Protein AF-A0A9D6D8S9-F1 (afdb_monomer_lite)

Sequence (108 aa):
MTTKKTVAAAAKNTAKKPPVEKSATEAVTKKPKKAPKMKIVRDSFTMPQSEYQKIAEIKEICLEAGLPVKKSEVLRAGLKALARLNAVQLKRALTGLEKIKTGRPKKH

Structure (mmCIF, N/CA/C/O backbone):
data_AF-A0A9D6D8S9-F1
#
_entry.id   AF-A0A9D6D8S9-F1
#
loop_
_atom_site.group_PDB
_atom_site.id
_atom_site.type_symbol
_atom_site.label_atom_id
_atom_site.label_alt_id
_atom_site.label_comp_id
_atom_site.label_asym_id
_atom_site.label_entity_id
_atom_site.label_seq_id
_atom_site.pdbx_PDB_ins_code
_atom_site.Cartn_x
_atom_site.Cartn_y
_atom_site.Cartn_z
_atom_site.occupancy
_atom_site.B_iso_or_equiv
_atom_site.auth_seq_id
_atom_site.auth_comp_id
_atom_site.auth_asym_id
_atom_site.auth_atom_id
_atom_site.pdbx_PDB_model_num
ATOM 1 N N . MET A 1 1 ? 42.389 41.990 38.375 1.00 38.00 1 MET A N 1
ATOM 2 C CA . MET A 1 1 ? 42.537 41.771 39.829 1.00 38.00 1 MET A CA 1
ATOM 3 C C . MET A 1 1 ? 41.341 40.923 40.267 1.00 38.00 1 MET A C 1
ATOM 5 O O . MET A 1 1 ? 40.231 41.414 40.185 1.00 38.00 1 MET A O 1
ATOM 9 N N . THR A 1 2 ? 41.459 39.583 40.271 1.00 33.06 2 THR A N 1
ATOM 10 C CA . THR A 1 2 ? 41.755 38.733 41.464 1.00 33.06 2 THR A CA 1
ATOM 11 C C . THR A 1 2 ? 40.573 38.753 42.449 1.00 33.06 2 THR A C 1
ATOM 13 O O . THR A 1 2 ? 40.258 39.819 42.946 1.00 33.06 2 THR A O 1
ATOM 16 N N . THR A 1 3 ? 39.834 37.684 42.779 1.00 43.88 3 THR A N 1
ATOM 17 C CA . THR A 1 3 ? 40.124 36.254 43.063 1.00 43.88 3 THR A CA 1
ATOM 18 C C . THR A 1 3 ? 38.775 35.478 43.025 1.00 43.88 3 THR A C 1
ATOM 20 O O . THR A 1 3 ? 37.744 36.074 43.302 1.00 43.88 3 THR A O 1
ATOM 23 N N . LYS A 1 4 ? 38.604 34.265 42.468 1.00 39.50 4 LYS A N 1
ATOM 24 C CA . LYS A 1 4 ? 39.015 32.897 42.879 1.00 39.50 4 LYS A CA 1
ATOM 25 C C . LYS A 1 4 ? 38.604 32.474 44.307 1.00 39.50 4 LYS A C 1
ATOM 27 O O . LYS A 1 4 ? 39.066 33.097 45.250 1.00 39.50 4 LYS A O 1
ATOM 32 N N . LYS A 1 5 ? 37.962 31.284 44.402 1.00 41.41 5 LYS A N 1
ATOM 33 C CA . LYS A 1 5 ? 38.336 30.108 45.252 1.00 41.41 5 LYS A CA 1
ATOM 34 C C . LYS A 1 5 ? 37.187 29.530 46.133 1.00 41.41 5 LYS A C 1
ATOM 36 O O . LYS A 1 5 ? 36.749 30.181 47.064 1.00 41.41 5 LYS A O 1
ATOM 41 N N . THR A 1 6 ? 36.522 28.451 45.675 1.00 35.44 6 THR A N 1
ATOM 42 C CA . THR A 1 6 ? 36.548 27.003 46.091 1.00 35.44 6 THR A CA 1
ATOM 43 C C . THR A 1 6 ? 35.787 26.625 47.375 1.00 35.44 6 THR A C 1
ATOM 45 O O . THR A 1 6 ? 36.051 27.212 48.411 1.00 35.44 6 THR A O 1
ATOM 48 N N . VAL A 1 7 ? 34.774 25.742 47.313 1.00 40.88 7 VAL A N 1
ATOM 49 C CA . VAL A 1 7 ? 34.740 24.248 47.440 1.00 40.88 7 VAL A CA 1
ATOM 50 C C . VAL A 1 7 ? 34.900 23.703 48.872 1.00 40.88 7 VAL A C 1
ATOM 52 O O . VAL A 1 7 ? 35.869 24.036 49.545 1.00 40.88 7 VAL A O 1
ATOM 55 N N . ALA A 1 8 ? 34.017 22.736 49.189 1.00 40.41 8 ALA A N 1
ATOM 56 C CA . ALA A 1 8 ? 34.069 21.661 50.204 1.00 40.41 8 ALA A CA 1
ATOM 57 C C . ALA A 1 8 ? 33.087 21.874 51.385 1.00 40.41 8 ALA A C 1
ATOM 59 O O . ALA A 1 8 ? 32.913 22.993 51.835 1.00 40.41 8 ALA A O 1
ATOM 60 N N . ALA A 1 9 ? 32.381 20.872 51.921 1.00 41.56 9 ALA A N 1
ATOM 61 C CA . ALA A 1 9 ? 32.609 19.433 51.873 1.00 41.56 9 ALA A CA 1
ATOM 62 C C . ALA A 1 9 ? 31.365 18.611 52.286 1.00 41.56 9 ALA A C 1
ATOM 64 O O . ALA A 1 9 ? 30.476 19.122 52.956 1.00 41.56 9 ALA A O 1
ATOM 65 N N . ALA A 1 10 ? 31.477 17.300 52.015 1.00 44.22 10 ALA A N 1
ATOM 66 C CA . ALA A 1 10 ? 31.101 16.184 52.899 1.00 44.22 10 ALA A CA 1
ATOM 67 C C . ALA A 1 10 ? 29.612 15.757 52.961 1.00 44.22 10 ALA A C 1
ATOM 69 O O . ALA A 1 10 ? 28.714 16.576 52.974 1.00 44.22 10 ALA A O 1
ATOM 70 N N . ALA A 1 11 ? 29.265 14.468 53.032 1.00 48.19 11 ALA A N 1
ATOM 71 C CA . ALA A 1 11 ? 30.078 13.258 53.039 1.00 48.19 11 ALA A CA 1
ATOM 72 C C . ALA A 1 11 ? 29.254 12.015 52.655 1.00 48.19 11 ALA A C 1
ATOM 74 O O . ALA A 1 11 ? 28.048 11.930 52.858 1.00 48.19 11 ALA A O 1
ATOM 75 N N . LYS A 1 12 ? 30.012 11.055 52.118 1.00 42.31 12 LYS A N 1
ATOM 76 C CA . LYS A 1 12 ? 29.822 9.601 52.058 1.00 42.31 12 LYS A CA 1
ATOM 77 C C . LYS A 1 12 ? 28.859 9.029 53.106 1.00 42.31 12 LYS A C 1
ATOM 79 O O . LYS A 1 12 ? 29.031 9.293 54.291 1.00 42.31 12 LYS A O 1
ATOM 84 N N . ASN A 1 13 ? 28.060 8.037 52.699 1.00 43.16 13 ASN A N 1
ATOM 85 C CA . ASN A 1 13 ? 27.956 6.851 53.540 1.00 43.16 13 ASN A CA 1
ATOM 86 C C . ASN A 1 13 ? 28.025 5.543 52.744 1.00 43.16 13 ASN A C 1
ATOM 88 O O . ASN A 1 13 ? 27.246 5.250 51.842 1.00 43.16 13 ASN A O 1
ATOM 92 N N . THR A 1 14 ? 29.058 4.805 53.107 1.00 42.34 14 THR A N 1
ATOM 93 C CA . THR A 1 14 ? 29.433 3.442 52.769 1.00 42.34 14 THR A CA 1
ATOM 94 C C . THR A 1 14 ? 28.537 2.442 53.490 1.00 42.34 14 THR A C 1
ATOM 96 O O . THR A 1 14 ? 28.338 2.568 54.692 1.00 42.34 14 THR A O 1
ATOM 99 N N . ALA A 1 15 ? 28.121 1.374 52.813 1.00 47.88 15 ALA A N 1
ATOM 100 C CA . ALA A 1 15 ? 27.730 0.139 53.488 1.00 47.88 15 ALA A CA 1
ATOM 101 C C . ALA A 1 15 ? 28.228 -1.068 52.684 1.00 47.88 15 ALA A C 1
ATOM 103 O O . ALA A 1 15 ? 27.608 -1.526 51.729 1.00 47.88 15 ALA A O 1
ATOM 104 N N . LYS A 1 16 ? 29.410 -1.547 53.081 1.00 45.62 16 LYS A N 1
ATOM 105 C CA . LYS A 1 16 ? 29.984 -2.852 52.740 1.00 45.62 16 LYS A CA 1
ATOM 10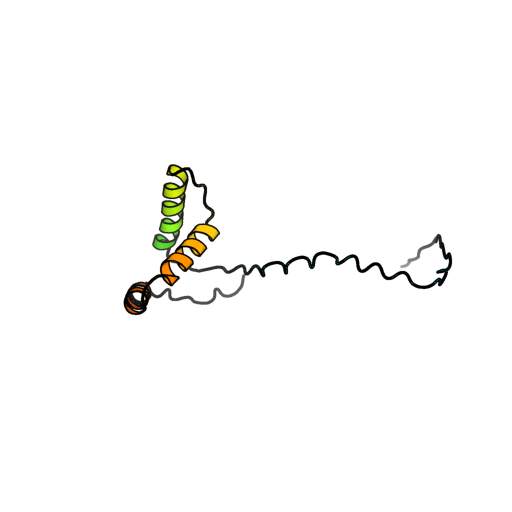6 C C . LYS A 1 16 ? 29.366 -3.881 53.697 1.00 45.62 16 LYS A C 1
ATOM 108 O O . LYS A 1 16 ? 29.484 -3.707 54.907 1.00 45.62 16 LYS A O 1
ATOM 113 N N . LYS A 1 17 ? 28.773 -4.964 53.190 1.00 44.31 17 LYS A N 1
ATOM 114 C CA . LYS A 1 17 ? 28.532 -6.204 53.953 1.00 44.31 17 LYS A CA 1
ATOM 115 C C . LYS A 1 17 ? 28.732 -7.405 53.004 1.00 44.31 17 LYS A C 1
ATOM 117 O O . LYS A 1 17 ? 28.390 -7.272 51.830 1.00 44.31 17 LYS A O 1
ATOM 122 N N . PRO A 1 18 ? 29.401 -8.490 53.442 1.00 47.62 18 PRO A N 1
ATOM 123 C CA . PRO A 1 18 ? 30.119 -9.400 52.548 1.00 47.62 18 PRO A CA 1
ATOM 124 C C . PRO A 1 18 ? 29.185 -10.399 51.844 1.00 47.62 18 PRO A C 1
ATOM 126 O O . PRO A 1 18 ? 28.172 -10.785 52.431 1.00 47.62 18 PRO A O 1
ATOM 129 N N . PRO A 1 19 ? 29.524 -10.870 50.630 1.00 44.22 19 PRO A N 1
ATOM 130 C CA . PRO A 1 19 ? 28.856 -12.020 50.033 1.00 44.22 19 PRO A CA 1
ATOM 131 C C . PRO A 1 19 ? 29.236 -13.297 50.790 1.00 44.22 19 PRO A C 1
ATOM 133 O O . PRO A 1 19 ? 30.400 -13.689 50.826 1.00 44.22 19 PRO A O 1
ATOM 136 N N . VAL A 1 20 ? 28.242 -13.931 51.410 1.00 47.28 20 VAL A N 1
ATOM 137 C CA . VAL A 1 20 ? 28.346 -15.300 51.917 1.00 47.28 20 VAL A CA 1
ATOM 138 C C . VAL A 1 20 ? 28.216 -16.233 50.722 1.00 47.28 20 VAL A C 1
ATOM 140 O O . VAL A 1 20 ? 27.164 -16.321 50.093 1.00 47.28 20 VAL A O 1
ATOM 143 N N . GLU A 1 21 ? 29.307 -16.913 50.412 1.00 51.69 21 GLU A N 1
ATOM 144 C CA . GLU A 1 21 ? 29.363 -18.031 49.487 1.00 51.69 21 GLU A CA 1
ATOM 145 C C . GLU A 1 21 ? 28.766 -19.263 50.178 1.00 51.69 21 GLU A C 1
ATOM 147 O O . GLU A 1 21 ? 29.330 -19.765 51.148 1.00 51.69 21 GLU A O 1
ATOM 152 N N . LYS A 1 22 ? 27.596 -19.725 49.718 1.00 47.69 22 LYS A N 1
ATOM 153 C CA . LYS A 1 22 ? 27.090 -21.080 49.975 1.00 47.69 22 LYS A CA 1
ATOM 154 C C . LYS A 1 22 ? 26.312 -21.594 48.765 1.00 47.69 22 LYS A C 1
ATOM 156 O O . LYS A 1 22 ? 25.274 -21.058 48.393 1.00 47.69 22 LYS A O 1
ATOM 161 N N . SER A 1 23 ? 26.913 -22.627 48.187 1.00 40.28 23 SER A N 1
ATOM 162 C CA . SER A 1 23 ? 26.431 -23.687 47.309 1.00 40.28 23 SER A CA 1
ATOM 163 C C . SER A 1 23 ? 24.957 -23.728 46.906 1.00 40.28 23 SER A C 1
ATOM 165 O O . SER A 1 23 ? 24.056 -23.788 47.735 1.00 40.28 23 SER A O 1
ATOM 167 N N . ALA A 1 24 ? 24.795 -23.879 45.590 1.00 51.00 24 ALA A N 1
ATOM 168 C CA . ALA A 1 24 ? 23.959 -24.873 44.925 1.00 51.00 24 ALA A CA 1
ATOM 169 C C . ALA A 1 24 ? 22.551 -25.110 45.491 1.00 51.00 24 ALA A C 1
ATOM 171 O O . ALA A 1 24 ? 22.327 -25.900 46.403 1.00 51.00 24 ALA A O 1
ATOM 172 N N . THR A 1 25 ? 21.569 -24.561 44.787 1.00 43.34 25 THR A N 1
ATOM 173 C CA . THR A 1 25 ? 20.385 -25.343 44.433 1.00 43.34 25 THR A CA 1
ATOM 174 C C . THR A 1 25 ? 19.965 -24.943 43.032 1.00 43.34 25 THR A C 1
ATOM 176 O O . THR A 1 25 ? 19.586 -23.805 42.752 1.00 43.34 25 THR A O 1
ATOM 179 N N . GLU A 1 26 ? 20.118 -25.900 42.127 1.00 52.06 26 GLU A N 1
ATOM 180 C CA . GLU A 1 26 ? 19.559 -25.883 40.791 1.00 52.06 26 GLU A CA 1
ATOM 181 C C . GLU A 1 26 ? 18.041 -25.736 40.900 1.00 52.06 26 GLU A C 1
ATOM 183 O O . GLU A 1 26 ? 17.304 -26.689 41.121 1.00 52.06 26 GLU A O 1
ATOM 188 N N . ALA A 1 27 ? 17.556 -24.516 40.731 1.00 44.06 27 ALA A N 1
ATOM 189 C CA . ALA A 1 27 ? 16.188 -24.278 40.325 1.00 44.06 27 ALA A CA 1
ATOM 190 C C . ALA A 1 27 ? 16.270 -23.505 39.019 1.00 44.06 27 ALA A C 1
ATOM 192 O O . ALA A 1 27 ? 16.302 -22.271 38.990 1.00 44.06 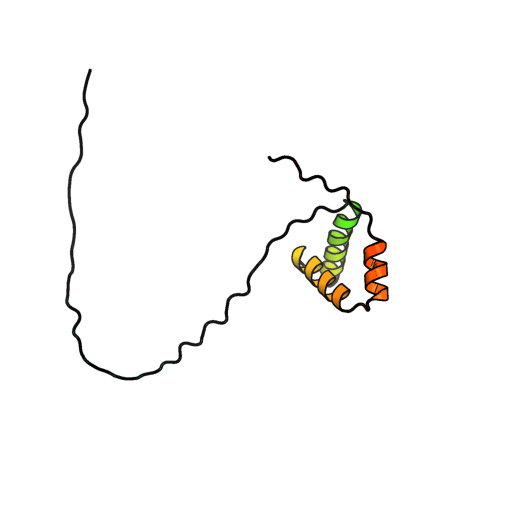27 ALA A O 1
ATOM 193 N N . VAL A 1 28 ? 16.337 -24.263 37.922 1.00 50.50 28 VAL A N 1
ATOM 194 C CA . VAL A 1 28 ? 16.096 -23.786 36.561 1.00 50.50 28 VAL A CA 1
ATOM 195 C C . VAL A 1 28 ? 14.650 -23.287 36.504 1.00 50.50 28 VAL A C 1
ATOM 197 O O . VAL A 1 28 ? 13.748 -23.917 35.958 1.00 50.50 28 VAL A O 1
ATOM 200 N N . THR A 1 29 ? 14.417 -22.109 37.071 1.00 46.03 29 THR A N 1
ATOM 201 C CA . THR A 1 29 ? 13.285 -21.274 36.717 1.00 46.03 29 THR A CA 1
ATOM 202 C C . THR A 1 29 ? 13.608 -20.767 35.326 1.00 46.03 29 THR A C 1
ATOM 204 O O . THR A 1 29 ? 14.330 -19.788 35.131 1.00 46.03 29 THR A O 1
ATOM 207 N N . LYS A 1 30 ? 13.134 -21.520 34.326 1.00 53.56 30 LYS A N 1
ATOM 208 C CA . LYS A 1 30 ? 13.082 -21.091 32.931 1.00 53.56 30 LYS A CA 1
ATOM 209 C C . LYS A 1 30 ? 12.348 -19.753 32.906 1.00 53.56 30 LYS A C 1
ATOM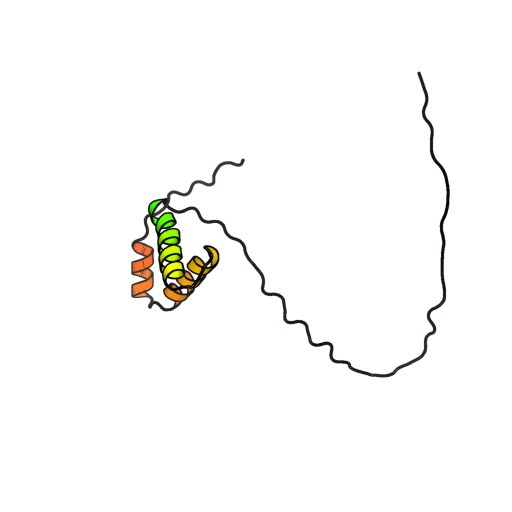 211 O O . LYS A 1 30 ? 11.128 -19.707 32.787 1.00 53.56 30 LYS A O 1
ATOM 216 N N . LYS A 1 31 ? 13.098 -18.653 33.035 1.00 60.66 31 LYS A N 1
ATOM 217 C CA . LYS A 1 31 ? 12.619 -17.319 32.690 1.00 60.66 31 LYS A CA 1
ATOM 218 C C . LYS A 1 31 ? 12.050 -17.458 31.282 1.00 60.66 31 LYS A C 1
ATOM 220 O O . LYS A 1 31 ? 12.789 -17.918 30.402 1.00 60.66 31 LYS A O 1
ATOM 225 N N . PRO A 1 32 ? 10.775 -17.114 31.042 1.00 55.28 32 PRO A N 1
ATOM 226 C CA . PRO A 1 32 ? 10.260 -17.123 29.689 1.00 55.28 32 PRO A CA 1
ATOM 227 C C . PRO A 1 32 ? 11.165 -16.186 28.893 1.00 55.28 32 PRO A C 1
ATOM 229 O O . PRO A 1 32 ? 11.328 -15.014 29.253 1.00 55.28 32 PRO A O 1
ATOM 232 N N . LYS A 1 33 ? 11.846 -16.727 27.875 1.00 60.09 33 LYS A N 1
ATOM 233 C CA . LYS A 1 33 ? 12.639 -15.932 26.937 1.00 60.09 33 LYS A CA 1
ATOM 234 C C . LYS A 1 33 ? 11.687 -14.873 26.394 1.00 60.09 33 LYS A C 1
ATOM 236 O O . LYS A 1 33 ? 10.786 -15.204 25.629 1.00 60.09 33 LYS A O 1
ATOM 241 N N . LYS A 1 34 ? 11.835 -13.622 26.850 1.00 67.56 34 LYS A N 1
ATOM 242 C CA . LYS A 1 34 ? 11.064 -12.493 26.324 1.00 67.56 34 LYS A CA 1
ATOM 243 C C . LYS A 1 34 ? 11.245 -12.527 24.815 1.00 67.56 34 LYS A C 1
ATOM 245 O O . LYS A 1 34 ? 12.381 -12.452 24.343 1.00 67.56 34 LYS A O 1
ATOM 250 N N . ALA A 1 35 ? 10.141 -12.709 24.095 1.00 70.69 35 ALA A N 1
ATOM 251 C CA . ALA A 1 35 ? 10.154 -12.745 22.646 1.00 70.69 35 ALA A CA 1
ATOM 252 C C . ALA A 1 35 ? 10.930 -11.522 22.124 1.00 70.69 35 ALA A C 1
ATOM 254 O O . ALA A 1 35 ? 10.783 -10.423 22.682 1.00 70.69 35 ALA A O 1
ATOM 255 N N . PRO A 1 36 ? 11.795 -11.696 21.111 1.00 76.56 36 PRO A N 1
ATOM 256 C CA . PRO A 1 36 ? 12.581 -10.595 20.587 1.00 76.56 36 PRO A CA 1
ATOM 257 C C . PRO A 1 36 ? 11.634 -9.489 20.116 1.00 76.56 36 PRO A C 1
ATOM 259 O O . PRO A 1 36 ? 10.709 -9.723 19.338 1.00 76.56 36 PRO A O 1
ATOM 262 N N . LYS A 1 37 ? 11.853 -8.275 20.628 1.00 76.94 37 LYS A N 1
ATOM 263 C CA . LYS A 1 37 ? 11.086 -7.093 20.228 1.00 76.94 37 LYS A CA 1
ATOM 264 C C . LYS A 1 37 ? 11.247 -6.907 18.718 1.00 76.94 37 LYS A C 1
ATOM 266 O O . LYS A 1 37 ? 12.371 -6.883 18.217 1.00 76.94 37 LYS A O 1
ATOM 271 N N . MET A 1 38 ? 10.131 -6.777 18.003 1.00 82.81 38 MET A N 1
ATOM 272 C CA . MET A 1 38 ? 10.133 -6.556 16.556 1.00 82.81 38 MET A CA 1
ATOM 273 C C . MET A 1 38 ? 10.889 -5.262 16.241 1.00 82.81 38 MET A C 1
ATOM 275 O O . MET A 1 38 ? 10.639 -4.225 16.859 1.00 82.81 38 MET A O 1
ATOM 279 N N . LYS A 1 39 ? 11.830 -5.317 15.294 1.00 88.75 39 LYS A N 1
ATOM 280 C CA . LYS A 1 39 ? 12.569 -4.131 14.846 1.00 88.75 39 LYS A CA 1
ATOM 281 C C . LYS A 1 39 ? 11.594 -3.186 14.138 1.00 88.75 39 LYS A C 1
ATOM 283 O O . LYS A 1 39 ? 10.941 -3.582 13.177 1.00 88.75 39 LYS A O 1
ATOM 288 N N . ILE A 1 40 ? 11.490 -1.949 14.618 1.00 88.56 40 ILE A N 1
ATOM 289 C CA . ILE A 1 40 ? 10.634 -0.915 14.025 1.00 88.56 40 ILE A CA 1
ATOM 290 C C . ILE A 1 40 ? 11.515 -0.003 13.175 1.00 88.56 40 ILE A C 1
ATOM 292 O O . ILE A 1 40 ? 12.397 0.666 13.706 1.00 88.56 40 ILE A O 1
ATOM 296 N N . VAL A 1 41 ? 11.249 0.042 11.870 1.00 88.44 41 VAL A N 1
ATOM 297 C CA . VAL A 1 41 ? 11.871 0.989 10.936 1.00 88.44 41 VAL A CA 1
ATOM 298 C C . VAL A 1 41 ? 10.873 2.108 10.650 1.00 88.44 41 VAL A C 1
ATOM 300 O O . VAL A 1 41 ? 9.688 1.847 10.423 1.00 88.44 41 VAL A O 1
ATOM 303 N N . ARG A 1 42 ? 11.341 3.356 10.711 1.00 90.69 42 ARG A N 1
ATOM 304 C CA . ARG A 1 42 ? 10.580 4.541 10.304 1.00 90.69 42 ARG A CA 1
ATOM 305 C C . ARG A 1 42 ? 11.183 5.043 9.003 1.00 90.69 42 ARG A C 1
ATOM 307 O O . ARG A 1 42 ? 12.382 5.297 8.968 1.00 90.69 42 ARG A O 1
ATOM 314 N N . ASP A 1 43 ? 10.352 5.158 7.980 1.00 84.00 43 ASP A N 1
ATOM 315 C CA . ASP A 1 43 ? 10.744 5.634 6.657 1.00 84.00 43 ASP A CA 1
ATOM 316 C C . ASP A 1 43 ? 9.817 6.780 6.233 1.00 84.00 43 ASP A C 1
ATOM 318 O O . ASP A 1 43 ? 8.647 6.814 6.635 1.00 84.00 43 ASP A O 1
ATOM 322 N N . SER A 1 44 ? 10.352 7.721 5.460 1.00 87.06 44 SER A N 1
ATOM 323 C CA . SER A 1 44 ? 9.662 8.927 5.000 1.00 87.06 44 SER A CA 1
ATOM 324 C C . SER A 1 44 ? 9.690 8.969 3.477 1.00 87.06 44 SER A C 1
ATOM 326 O O . SER A 1 44 ? 10.758 8.909 2.876 1.00 87.06 44 SER A O 1
ATOM 328 N N . PHE A 1 45 ? 8.521 9.123 2.854 1.00 85.31 45 PHE A N 1
ATOM 329 C CA . PHE A 1 45 ? 8.376 9.105 1.397 1.00 85.31 45 PHE A CA 1
ATOM 330 C C . PHE A 1 45 ? 8.009 10.481 0.843 1.00 85.31 45 PHE A C 1
ATOM 332 O O . PHE A 1 45 ? 7.178 11.186 1.420 1.00 85.31 45 PHE A O 1
ATOM 339 N N . THR A 1 46 ? 8.576 10.812 -0.316 1.00 86.94 46 THR A N 1
ATOM 340 C CA . THR A 1 46 ? 8.111 11.909 -1.174 1.00 86.94 46 THR A CA 1
ATOM 341 C C . THR A 1 46 ? 7.085 11.347 -2.154 1.00 86.94 46 THR A C 1
ATOM 343 O O . THR A 1 46 ? 7.366 10.347 -2.809 1.00 86.94 46 THR A O 1
ATOM 346 N N . MET A 1 47 ? 5.913 11.974 -2.266 1.00 87.50 47 MET A N 1
ATOM 347 C CA . MET A 1 47 ? 4.844 11.550 -3.178 1.00 87.50 47 MET A CA 1
ATOM 348 C C . MET A 1 47 ? 4.108 12.759 -3.774 1.00 87.50 47 MET A C 1
ATOM 350 O O . MET A 1 47 ? 4.120 13.821 -3.144 1.00 87.50 47 MET A O 1
ATOM 354 N N . PRO A 1 48 ? 3.472 12.636 -4.954 1.00 90.06 48 PRO A N 1
ATOM 355 C CA . PRO A 1 48 ? 2.642 13.695 -5.511 1.00 90.06 48 PRO A CA 1
ATOM 356 C C . PRO A 1 48 ? 1.456 13.996 -4.594 1.00 90.06 48 PRO A C 1
ATOM 358 O O . PRO A 1 48 ? 0.933 13.105 -3.919 1.00 90.06 48 PRO A O 1
ATOM 361 N N . GLN A 1 49 ? 0.993 15.246 -4.604 1.00 89.75 49 GLN A N 1
ATOM 362 C CA . GLN A 1 49 ? -0.123 15.668 -3.755 1.00 89.75 49 GLN A CA 1
ATOM 363 C C . GLN A 1 49 ? -1.392 14.851 -4.032 1.00 89.75 49 GLN A C 1
ATOM 365 O O . GLN A 1 49 ? -2.077 14.448 -3.097 1.00 89.75 49 GLN A O 1
ATOM 370 N N . SER A 1 50 ? -1.675 14.558 -5.304 1.00 90.25 50 SER A N 1
ATOM 371 C CA . SER A 1 50 ? -2.830 13.755 -5.720 1.00 90.25 50 SER A CA 1
ATOM 372 C C . SER A 1 50 ? -2.815 12.347 -5.116 1.00 90.25 50 SER A C 1
ATOM 374 O O . SER A 1 50 ? -3.843 11.856 -4.664 1.00 90.25 50 SER A O 1
ATOM 376 N N . GLU A 1 51 ? -1.653 11.695 -5.046 1.00 90.25 51 GLU A N 1
ATOM 377 C CA . GLU A 1 51 ? -1.522 10.375 -4.422 1.00 90.25 51 GLU A CA 1
ATOM 378 C C . GLU A 1 51 ? -1.554 10.440 -2.896 1.00 90.25 51 GLU A C 1
ATOM 380 O O . GLU A 1 51 ? -2.053 9.522 -2.246 1.00 90.25 51 GLU A O 1
ATOM 385 N N . TYR A 1 52 ? -1.049 11.527 -2.312 1.00 93.38 52 TYR A N 1
ATOM 386 C CA . TYR A 1 52 ? -1.147 11.746 -0.874 1.00 93.38 52 TYR A CA 1
ATOM 387 C C . TYR A 1 52 ? -2.609 11.840 -0.420 1.00 93.38 52 TYR A C 1
ATOM 389 O O . TYR A 1 52 ? -2.963 11.259 0.608 1.00 93.38 52 TYR A O 1
ATOM 397 N N . GLN A 1 53 ? -3.460 12.528 -1.191 1.00 94.62 53 GLN A N 1
ATOM 398 C CA . GLN A 1 53 ? -4.884 12.682 -0.872 1.00 94.62 53 GLN A CA 1
ATOM 399 C C . GLN A 1 53 ? -5.639 11.352 -0.875 1.00 94.62 53 GLN A C 1
ATOM 401 O O . GLN A 1 53 ? -6.453 11.123 0.015 1.00 94.62 53 GLN A O 1
ATOM 406 N N . LYS A 1 54 ? -5.272 10.406 -1.749 1.00 94.69 54 LYS A N 1
ATOM 407 C CA . LYS A 1 54 ? -5.851 9.049 -1.737 1.00 94.69 54 LYS A CA 1
ATOM 408 C C . LYS A 1 54 ? -5.694 8.352 -0.386 1.00 94.69 54 LYS A C 1
ATOM 410 O O . LYS A 1 54 ? -6.532 7.548 0.004 1.00 94.69 54 LYS A O 1
ATOM 415 N N . ILE A 1 55 ? -4.628 8.650 0.366 1.00 94.94 55 ILE A N 1
ATOM 416 C CA . ILE A 1 55 ? -4.469 8.100 1.717 1.00 94.94 55 ILE A CA 1
ATOM 417 C C . ILE A 1 55 ? -5.519 8.684 2.671 1.00 94.94 55 ILE A C 1
ATOM 419 O O . ILE A 1 55 ? -5.993 7.965 3.548 1.00 94.94 55 ILE A O 1
ATOM 423 N N . ALA A 1 56 ? -5.866 9.966 2.536 1.00 94.56 56 ALA A N 1
ATOM 424 C CA . ALA A 1 56 ? -6.915 10.592 3.335 1.00 94.56 56 ALA A CA 1
ATOM 425 C C . ALA A 1 56 ? -8.292 10.010 2.988 1.00 94.56 56 ALA A C 1
ATOM 427 O O . ALA A 1 56 ? -8.982 9.561 3.897 1.00 94.56 56 ALA A O 1
ATOM 428 N N . GLU A 1 57 ? -8.608 9.885 1.699 1.00 96.25 57 GLU A N 1
ATOM 429 C CA . GLU A 1 57 ? -9.851 9.267 1.214 1.00 96.25 57 GLU A CA 1
ATOM 430 C C . GLU A 1 57 ? -10.027 7.842 1.765 1.00 96.25 57 GLU A C 1
ATOM 432 O O . GLU A 1 57 ? -11.063 7.502 2.327 1.00 96.25 57 GLU A O 1
ATOM 437 N N . ILE A 1 58 ? -8.981 7.007 1.705 1.00 95.94 58 ILE A N 1
ATOM 438 C CA . ILE A 1 58 ? -9.033 5.646 2.267 1.00 95.94 58 ILE A CA 1
ATOM 439 C C . ILE A 1 58 ? -9.298 5.679 3.777 1.00 95.94 58 ILE A C 1
ATOM 441 O O . ILE A 1 58 ? -10.031 4.837 4.295 1.00 95.94 58 ILE A O 1
ATOM 445 N N . LYS A 1 59 ? -8.705 6.633 4.504 1.00 95.81 59 LYS A N 1
ATOM 446 C CA . LYS A 1 59 ? -8.953 6.772 5.944 1.00 95.81 59 LYS A CA 1
ATOM 447 C C . LYS A 1 59 ? -10.401 7.153 6.232 1.00 95.81 59 LYS A C 1
ATOM 449 O O . LYS A 1 59 ? -10.938 6.646 7.209 1.00 95.81 59 LYS A O 1
ATOM 454 N N . GLU A 1 60 ? -10.994 8.028 5.428 1.00 95.94 60 GLU A N 1
ATOM 455 C CA . GLU A 1 60 ? -12.397 8.434 5.557 1.00 95.94 60 GLU A CA 1
ATOM 456 C C . GLU A 1 60 ? -13.328 7.250 5.301 1.00 95.94 60 GLU A C 1
ATOM 458 O O . GLU A 1 60 ? -14.129 6.927 6.171 1.00 95.94 60 GLU A O 1
ATOM 463 N N . ILE A 1 61 ? -13.113 6.500 4.216 1.00 96.44 61 ILE A N 1
ATOM 464 C CA . ILE A 1 61 ? -13.874 5.276 3.911 1.00 96.44 61 ILE A CA 1
ATOM 465 C C . ILE A 1 61 ? -13.792 4.270 5.070 1.00 96.44 61 ILE A C 1
ATOM 467 O O . ILE A 1 61 ? -14.789 3.676 5.479 1.00 96.44 61 ILE A O 1
ATOM 471 N N . CYS A 1 62 ? -12.597 4.059 5.630 1.00 96.12 62 CYS A N 1
ATOM 472 C CA . CYS A 1 62 ? -12.442 3.173 6.782 1.00 96.12 62 CYS A CA 1
ATOM 473 C C . CYS A 1 62 ? -13.141 3.723 8.034 1.00 96.12 62 CYS A C 1
ATOM 475 O O . CYS A 1 62 ? -13.713 2.944 8.793 1.00 96.12 62 CYS A O 1
ATOM 477 N N . LEU A 1 63 ? -13.117 5.039 8.251 1.00 95.75 63 LEU A N 1
ATOM 478 C CA . LEU A 1 63 ? -13.770 5.680 9.389 1.00 95.75 63 LEU A CA 1
ATOM 479 C C . LEU A 1 63 ? -15.294 5.556 9.305 1.00 95.75 63 LEU A C 1
ATOM 481 O O . LEU A 1 63 ? -15.916 5.221 10.310 1.00 95.75 63 LEU A O 1
ATOM 485 N N . GLU A 1 64 ? -15.876 5.747 8.122 1.00 95.75 64 GLU A N 1
ATOM 486 C CA . GLU A 1 64 ? -17.302 5.513 7.857 1.00 95.75 64 GLU A CA 1
ATOM 487 C C . GLU A 1 64 ? -17.697 4.052 8.110 1.00 95.75 64 GLU A C 1
ATOM 489 O O . GLU A 1 64 ? -18.760 3.776 8.658 1.00 95.75 64 GLU A O 1
ATOM 494 N N . ALA A 1 65 ? -16.799 3.110 7.810 1.00 95.38 65 ALA A N 1
ATOM 495 C CA . ALA A 1 65 ? -16.961 1.695 8.143 1.00 95.38 65 ALA A CA 1
ATOM 496 C C . ALA A 1 65 ?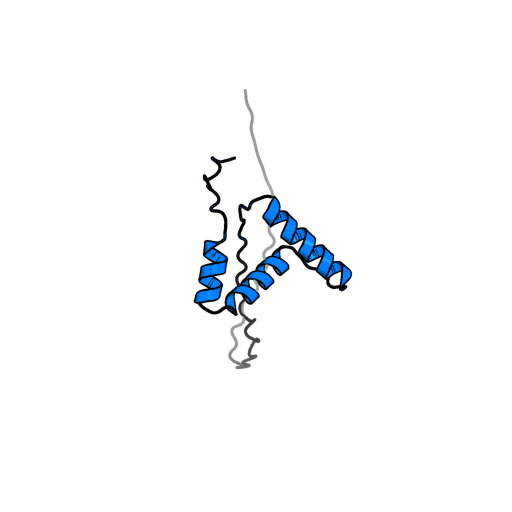 -16.705 1.362 9.634 1.00 95.38 65 ALA A C 1
ATOM 498 O O . ALA A 1 65 ? -16.669 0.187 10.004 1.00 95.38 65 ALA A O 1
ATOM 499 N N . GLY A 1 66 ? -16.490 2.362 10.497 1.00 94.88 66 GLY A N 1
ATOM 500 C CA . GLY A 1 66 ? -16.234 2.179 11.931 1.00 94.88 66 GLY A CA 1
ATOM 501 C C . GLY A 1 66 ? -14.817 1.702 12.274 1.00 94.88 66 GLY A C 1
ATOM 502 O O . GLY A 1 66 ? -14.566 1.263 13.396 1.00 94.88 66 GLY A O 1
ATOM 503 N N . LEU A 1 67 ? -13.876 1.781 11.330 1.00 94.69 67 LEU A N 1
ATOM 504 C CA . LEU A 1 67 ? -12.484 1.355 11.476 1.00 94.69 67 LEU A CA 1
ATOM 505 C C . LEU A 1 67 ? -11.540 2.569 11.430 1.00 94.69 67 LEU A C 1
ATOM 507 O O . LEU A 1 67 ? -11.043 2.942 10.365 1.00 94.69 67 LEU A O 1
ATOM 511 N N . PRO A 1 68 ? -11.229 3.201 12.576 1.00 92.00 68 PRO A N 1
ATOM 512 C CA . PRO A 1 68 ? -10.296 4.320 12.604 1.00 92.00 68 PRO A CA 1
ATOM 513 C C . PRO A 1 68 ? -8.863 3.836 12.326 1.00 92.00 68 PRO A C 1
ATOM 515 O O . PRO A 1 68 ? -8.216 3.244 13.189 1.00 92.00 68 PRO A O 1
ATOM 518 N N . VAL A 1 69 ? -8.345 4.119 11.127 1.00 95.75 69 VAL A N 1
ATOM 519 C CA . VAL A 1 69 ? -7.011 3.670 10.686 1.00 95.75 69 VAL A CA 1
ATOM 520 C C . VAL A 1 69 ? -5.983 4.800 10.626 1.00 95.75 69 VAL A C 1
ATOM 522 O O . VAL A 1 69 ? -6.263 5.956 10.284 1.00 95.75 69 VAL A O 1
ATOM 525 N N . LYS A 1 70 ? -4.729 4.460 10.937 1.00 94.88 70 LYS A N 1
ATOM 526 C CA . LYS A 1 70 ? -3.588 5.385 10.837 1.00 94.88 70 LYS A CA 1
ATOM 527 C C . LYS A 1 70 ? -2.977 5.363 9.439 1.00 94.88 70 LYS A C 1
ATOM 529 O O . LYS A 1 70 ? -3.009 4.354 8.742 1.00 94.88 70 LYS A O 1
ATOM 534 N N . LYS A 1 71 ? -2.280 6.445 9.070 1.00 93.12 71 LYS A N 1
ATOM 535 C CA . LYS A 1 71 ? -1.533 6.526 7.800 1.00 93.12 71 LYS A CA 1
ATOM 536 C C . LYS A 1 71 ? -0.581 5.338 7.600 1.00 93.12 71 LYS A C 1
ATOM 538 O O . LYS A 1 71 ? -0.535 4.750 6.525 1.00 93.12 71 LYS A O 1
ATOM 543 N N . SER A 1 72 ? 0.172 4.967 8.637 1.00 94.19 72 SER A N 1
ATOM 544 C CA . SER A 1 72 ? 1.114 3.842 8.568 1.00 94.19 72 SER A CA 1
ATOM 545 C C . SER A 1 72 ? 0.428 2.486 8.387 1.00 94.19 72 SER A C 1
ATOM 547 O O . SER A 1 72 ? 1.036 1.573 7.835 1.00 94.19 72 SER A O 1
ATOM 549 N N . GLU A 1 73 ? -0.822 2.337 8.825 1.00 94.56 73 GLU A N 1
ATOM 550 C CA . GLU A 1 73 ? -1.600 1.109 8.652 1.00 94.56 73 GLU A CA 1
ATOM 551 C C . GLU A 1 73 ? -2.106 0.977 7.221 1.00 94.56 73 GLU A C 1
ATOM 553 O O . GLU A 1 73 ? -1.929 -0.088 6.635 1.00 94.56 73 GLU A O 1
ATOM 558 N N . VAL A 1 74 ? -2.605 2.068 6.626 1.00 95.12 74 VAL A N 1
ATOM 559 C CA . VAL A 1 74 ? -2.994 2.111 5.204 1.00 95.12 74 VAL A CA 1
ATOM 560 C C . VAL A 1 74 ? -1.822 1.700 4.311 1.00 95.12 74 VAL A C 1
ATOM 562 O O . VAL A 1 74 ? -1.965 0.819 3.467 1.00 95.12 74 VAL A O 1
ATOM 565 N N . LEU A 1 75 ? -0.627 2.253 4.551 1.00 94.00 75 LEU A N 1
ATOM 566 C CA . LEU A 1 75 ? 0.569 1.899 3.776 1.00 94.00 75 LEU A CA 1
ATOM 567 C C . LEU A 1 75 ? 0.950 0.419 3.934 1.00 94.00 75 LEU A C 1
ATOM 569 O O . LEU A 1 75 ? 1.237 -0.262 2.952 1.00 94.00 75 LEU A O 1
ATOM 573 N N . ARG A 1 76 ? 0.914 -0.116 5.160 1.00 93.88 76 ARG A N 1
ATOM 574 C CA . ARG A 1 76 ? 1.194 -1.541 5.409 1.00 93.88 76 ARG A CA 1
ATOM 575 C C . ARG A 1 76 ? 0.141 -2.455 4.779 1.00 93.88 76 ARG A C 1
ATOM 577 O O . ARG A 1 76 ? 0.496 -3.529 4.297 1.00 93.88 76 ARG A O 1
ATOM 584 N N . ALA A 1 77 ? -1.130 -2.054 4.783 1.00 96.19 77 ALA A N 1
ATOM 585 C CA . ALA A 1 77 ? -2.210 -2.778 4.119 1.00 96.19 77 ALA A CA 1
ATOM 586 C C . ALA A 1 77 ? -2.013 -2.786 2.597 1.00 96.19 77 ALA A C 1
ATOM 588 O O . ALA A 1 77 ? -2.092 -3.851 1.987 1.00 96.19 77 ALA A O 1
ATOM 589 N N . GLY A 1 78 ? -1.642 -1.644 2.010 1.00 95.25 78 GLY A N 1
ATOM 590 C CA . GLY A 1 78 ? -1.289 -1.531 0.594 1.00 95.25 78 GLY A CA 1
ATOM 591 C C . GLY A 1 78 ? -0.145 -2.465 0.200 1.00 95.25 78 GLY A C 1
ATOM 592 O O . GLY A 1 78 ? -0.274 -3.219 -0.759 1.00 95.25 78 GLY A O 1
ATOM 593 N N . LEU A 1 79 ? 0.934 -2.520 0.989 1.00 95.12 79 LEU A N 1
ATOM 594 C CA . LEU A 1 79 ? 2.045 -3.452 0.742 1.00 95.12 79 LEU A CA 1
ATOM 595 C C . LEU A 1 79 ? 1.602 -4.921 0.791 1.00 95.12 79 LEU A C 1
ATOM 597 O O . LEU A 1 79 ? 1.998 -5.713 -0.062 1.00 95.12 79 LEU A O 1
ATOM 601 N N . LYS A 1 80 ? 0.754 -5.292 1.759 1.00 96.38 80 LYS A N 1
ATOM 602 C CA . LYS A 1 80 ? 0.193 -6.651 1.840 1.00 96.38 80 LYS A CA 1
ATOM 603 C C . LYS A 1 80 ? -0.698 -6.980 0.642 1.00 96.38 80 LYS A C 1
ATOM 605 O O . LYS A 1 80 ? -0.683 -8.120 0.191 1.00 96.38 80 LYS A O 1
ATOM 610 N N . ALA A 1 81 ? -1.468 -6.015 0.142 1.00 95.88 81 ALA A N 1
ATOM 611 C CA . ALA A 1 81 ? -2.290 -6.192 -1.050 1.00 95.88 81 ALA A CA 1
ATOM 612 C C . ALA A 1 81 ? -1.419 -6.365 -2.305 1.00 95.88 81 ALA A C 1
ATOM 614 O O . ALA A 1 81 ? -1.634 -7.307 -3.063 1.00 95.88 81 ALA A O 1
ATOM 615 N N . LEU A 1 82 ? -0.385 -5.532 -2.472 1.00 94.75 82 LEU A N 1
ATOM 616 C CA . LEU A 1 82 ? 0.575 -5.636 -3.578 1.00 94.75 82 LEU A CA 1
ATOM 617 C C . LEU A 1 82 ? 1.320 -6.978 -3.576 1.00 94.75 82 LEU A C 1
ATOM 619 O O . LEU A 1 82 ? 1.523 -7.560 -4.636 1.00 94.75 82 LEU A O 1
ATOM 623 N N . ALA A 1 83 ? 1.664 -7.509 -2.399 1.00 94.88 83 ALA A N 1
ATOM 624 C CA . ALA A 1 83 ? 2.339 -8.801 -2.261 1.00 94.88 83 ALA A CA 1
ATOM 625 C C . ALA A 1 83 ? 1.485 -10.010 -2.692 1.00 94.88 83 ALA A C 1
ATOM 627 O O . ALA A 1 83 ? 2.023 -11.100 -2.868 1.00 94.88 83 ALA A O 1
ATOM 628 N N . ARG A 1 84 ? 0.165 -9.842 -2.844 1.00 95.94 84 ARG A N 1
ATOM 629 C CA . ARG A 1 84 ? -0.746 -10.893 -3.328 1.00 95.94 84 ARG A CA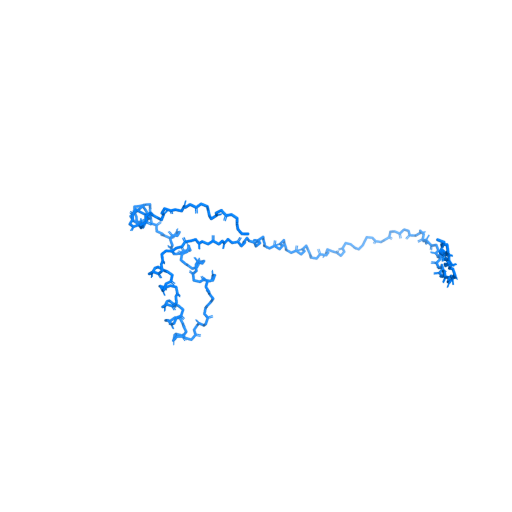 1
ATOM 630 C C . ARG A 1 84 ? -0.895 -10.901 -4.851 1.00 95.94 84 ARG A C 1
ATOM 632 O O . ARG A 1 84 ? -1.490 -11.831 -5.386 1.00 95.94 84 ARG A O 1
ATOM 639 N N . LEU A 1 85 ? -0.405 -9.871 -5.542 1.00 95.69 85 LEU A N 1
ATOM 640 C CA . LEU A 1 85 ? -0.491 -9.769 -6.997 1.00 95.69 85 LEU A CA 1
ATOM 641 C C . LEU A 1 85 ? 0.501 -10.721 -7.673 1.00 95.69 85 LEU A C 1
ATOM 643 O O . LEU A 1 85 ? 1.594 -10.966 -7.163 1.00 95.69 85 LEU A O 1
ATOM 647 N N . ASN A 1 86 ? 0.148 -11.218 -8.860 1.00 96.25 86 ASN A N 1
ATOM 648 C CA . ASN A 1 86 ? 1.096 -11.967 -9.685 1.00 96.25 86 ASN A CA 1
ATOM 649 C C . ASN A 1 86 ? 2.110 -11.030 -10.373 1.00 96.25 86 ASN A C 1
ATOM 651 O O . ASN A 1 86 ? 1.929 -9.811 -10.421 1.00 96.25 86 ASN A O 1
ATOM 655 N N . ALA A 1 87 ? 3.182 -11.594 -10.939 1.00 95.44 87 ALA A N 1
ATOM 656 C CA . ALA A 1 87 ? 4.281 -10.814 -11.517 1.00 95.44 87 ALA A CA 1
ATOM 657 C C . ALA A 1 87 ? 3.830 -9.836 -12.621 1.00 95.44 87 ALA A C 1
ATOM 659 O O . ALA A 1 87 ? 4.336 -8.716 -12.703 1.00 95.44 87 ALA A O 1
ATOM 660 N N . VAL A 1 88 ? 2.857 -10.230 -13.449 1.00 96.50 88 VAL A N 1
ATOM 661 C CA . VAL A 1 88 ? 2.338 -9.394 -14.543 1.00 96.50 88 VAL A CA 1
ATOM 662 C C . VAL A 1 88 ? 1.539 -8.211 -13.992 1.00 96.50 88 VAL A C 1
ATOM 664 O O . VAL A 1 88 ? 1.756 -7.070 -14.402 1.00 96.50 88 VAL A O 1
ATOM 667 N N . GLN A 1 89 ? 0.653 -8.466 -13.028 1.00 95.44 89 GLN A N 1
ATOM 668 C CA . GLN A 1 89 ? -0.136 -7.436 -12.351 1.00 95.44 89 GLN A CA 1
ATOM 669 C C . GLN A 1 89 ? 0.758 -6.453 -11.597 1.00 95.44 89 GLN A C 1
ATOM 671 O O . GLN A 1 89 ? 0.574 -5.242 -11.716 1.00 95.44 89 GLN A O 1
ATOM 676 N N . LEU A 1 90 ? 1.754 -6.965 -10.870 1.00 95.12 90 LEU A N 1
ATOM 677 C CA . LEU A 1 90 ? 2.697 -6.142 -10.126 1.00 95.12 90 LEU A CA 1
ATOM 678 C C . LEU A 1 90 ? 3.519 -5.253 -11.065 1.00 95.12 90 LEU A C 1
ATOM 680 O O . LEU A 1 90 ? 3.644 -4.055 -10.818 1.00 95.12 90 LEU A O 1
ATOM 684 N N . LYS A 1 91 ? 4.024 -5.807 -12.177 1.00 94.81 91 LYS A N 1
ATOM 685 C CA . LYS A 1 91 ? 4.747 -5.031 -13.191 1.00 94.81 91 LYS A CA 1
ATOM 686 C C . LYS A 1 91 ? 3.881 -3.896 -13.723 1.00 94.81 91 LYS A C 1
ATOM 688 O O . LYS A 1 91 ? 4.327 -2.756 -13.718 1.00 94.81 91 LYS A O 1
ATOM 693 N N . ARG A 1 92 ? 2.640 -4.193 -14.122 1.00 94.69 92 ARG A N 1
ATOM 694 C CA . ARG A 1 92 ? 1.703 -3.185 -14.631 1.00 94.69 92 ARG A CA 1
ATOM 695 C C . ARG A 1 92 ? 1.436 -2.084 -13.602 1.00 94.69 92 ARG A C 1
ATOM 697 O O . ARG A 1 92 ? 1.476 -0.910 -13.962 1.00 94.69 92 ARG A O 1
ATOM 704 N N . ALA A 1 93 ? 1.198 -2.460 -12.344 1.00 92.25 93 ALA A N 1
ATOM 705 C CA . ALA A 1 93 ? 0.954 -1.516 -11.257 1.00 92.25 93 ALA A CA 1
ATOM 706 C C . ALA A 1 93 ? 2.143 -0.565 -11.046 1.00 92.25 93 ALA A C 1
ATOM 708 O O . ALA A 1 93 ? 1.942 0.635 -10.906 1.00 92.25 93 ALA A O 1
ATOM 709 N N . LEU A 1 94 ? 3.377 -1.078 -11.087 1.00 91.50 94 LEU A N 1
ATOM 710 C CA . LEU A 1 94 ? 4.583 -0.270 -10.889 1.00 91.50 94 LEU A CA 1
ATOM 711 C C . LEU A 1 94 ? 4.949 0.585 -12.109 1.00 91.50 94 LEU A C 1
ATOM 713 O O . LEU A 1 94 ? 5.417 1.707 -11.947 1.00 91.50 94 LEU A O 1
ATOM 717 N N . THR A 1 95 ? 4.736 0.091 -13.332 1.00 91.44 95 THR A N 1
ATOM 718 C CA . THR A 1 95 ? 5.036 0.860 -14.554 1.00 91.44 95 THR A CA 1
ATOM 719 C C . THR A 1 95 ? 4.067 2.012 -14.798 1.00 91.44 95 THR A C 1
ATOM 721 O O . THR A 1 95 ? 4.409 2.929 -15.535 1.00 91.44 95 THR A O 1
ATOM 724 N N . GLY A 1 96 ? 2.870 1.960 -14.207 1.00 85.50 96 GLY A N 1
ATOM 725 C CA . GLY A 1 96 ? 1.878 3.033 -14.299 1.00 85.50 96 GLY A CA 1
ATOM 726 C C . GLY A 1 96 ? 2.132 4.210 -13.354 1.00 85.50 96 GLY A C 1
ATOM 727 O O . GLY A 1 96 ? 1.393 5.186 -13.417 1.00 85.50 96 GLY A O 1
ATOM 728 N N . LEU A 1 97 ? 3.136 4.127 -12.475 1.00 86.38 97 LEU A N 1
ATOM 729 C CA . LEU A 1 97 ? 3.468 5.205 -11.546 1.00 86.38 97 LEU A CA 1
ATOM 730 C C . LEU A 1 97 ? 4.256 6.310 -12.253 1.00 86.38 97 LEU A C 1
ATOM 732 O O . LEU A 1 97 ? 5.228 6.044 -12.968 1.00 86.38 97 LEU A O 1
ATOM 736 N N . GLU A 1 98 ? 3.876 7.562 -12.001 1.00 82.12 98 GLU A N 1
ATOM 737 C CA . GLU A 1 98 ? 4.650 8.710 -12.460 1.00 82.12 98 GLU A CA 1
ATOM 738 C C . GLU A 1 98 ? 5.992 8.758 -11.726 1.00 82.12 98 GLU A C 1
ATOM 740 O O . GLU A 1 98 ? 6.076 8.740 -10.495 1.00 82.12 98 GLU A O 1
ATOM 745 N N . LYS A 1 99 ? 7.086 8.822 -12.491 1.00 77.50 99 LYS A N 1
ATOM 746 C CA . LYS A 1 99 ? 8.424 8.934 -11.910 1.00 77.50 99 LYS A CA 1
ATOM 747 C C . LYS A 1 99 ? 8.587 10.314 -11.285 1.00 77.50 99 LYS A C 1
ATOM 749 O O . LYS A 1 99 ? 8.761 11.309 -11.987 1.00 77.50 99 LYS A O 1
ATOM 754 N N . ILE A 1 100 ? 8.618 10.363 -9.960 1.00 77.25 100 ILE A N 1
ATOM 755 C CA . ILE A 1 100 ? 8.976 11.575 -9.228 1.00 77.25 100 ILE A CA 1
ATOM 756 C C . ILE A 1 100 ? 10.464 11.841 -9.463 1.00 77.25 100 ILE A C 1
ATOM 758 O O . ILE A 1 100 ? 11.317 11.024 -9.110 1.00 77.25 100 ILE A O 1
ATOM 762 N N . LYS A 1 101 ? 10.800 12.999 -10.040 1.00 64.50 101 LYS A N 1
ATOM 763 C CA . LYS A 1 101 ? 12.185 13.485 -10.076 1.00 64.50 101 LYS A CA 1
ATOM 764 C C . LYS A 1 101 ? 12.587 13.906 -8.663 1.00 64.50 101 LYS A C 1
ATOM 766 O O . LYS A 1 101 ? 12.474 15.069 -8.291 1.00 64.50 101 LYS A O 1
ATOM 771 N N . THR A 1 102 ? 13.021 12.957 -7.843 1.00 61.47 102 THR A N 1
ATOM 772 C CA . THR A 1 102 ? 13.524 13.261 -6.504 1.00 61.47 102 THR A CA 1
ATOM 773 C C . THR A 1 102 ? 14.960 13.768 -6.598 1.00 61.47 102 THR A C 1
ATOM 775 O O . THR A 1 102 ? 15.885 12.994 -6.839 1.00 61.47 102 THR A O 1
ATOM 778 N N . GLY A 1 103 ? 15.161 15.066 -6.376 1.00 66.31 103 GLY A N 1
ATOM 779 C CA . GLY A 1 103 ? 16.431 15.571 -5.860 1.00 66.31 103 GLY A CA 1
ATOM 780 C C . GLY A 1 103 ? 16.458 15.402 -4.341 1.00 66.31 103 GLY A C 1
ATOM 781 O O . GLY A 1 103 ? 15.435 15.582 -3.681 1.00 66.31 103 GLY A O 1
ATOM 782 N N . ARG A 1 104 ? 17.617 15.066 -3.764 1.00 58.53 104 ARG A N 1
ATOM 783 C CA . ARG A 1 104 ? 17.815 15.168 -2.311 1.00 58.53 104 ARG A CA 1
ATOM 784 C C . ARG A 1 104 ? 17.631 16.649 -1.941 1.00 58.53 104 ARG A C 1
ATOM 786 O O . ARG A 1 104 ? 18.375 17.461 -2.497 1.00 58.53 104 ARG A O 1
ATOM 793 N N . PRO A 1 105 ? 16.695 17.038 -1.056 1.00 62.34 105 PRO A N 1
ATOM 794 C CA . PRO A 1 105 ? 16.683 18.407 -0.558 1.00 62.34 105 PRO A CA 1
ATOM 795 C C . PRO A 1 105 ? 18.062 18.690 0.052 1.00 62.34 105 PRO A C 1
ATOM 797 O O . PRO A 1 105 ? 18.555 17.922 0.885 1.00 62.34 105 PRO A O 1
ATOM 800 N N . LYS A 1 106 ? 18.743 19.736 -0.439 1.00 55.38 106 LYS A N 1
ATOM 801 C CA . LYS A 1 106 ? 19.973 20.226 0.190 1.00 55.38 106 LYS A CA 1
ATOM 802 C C . LYS A 1 106 ? 19.574 20.632 1.606 1.00 55.38 106 LYS A C 1
ATOM 8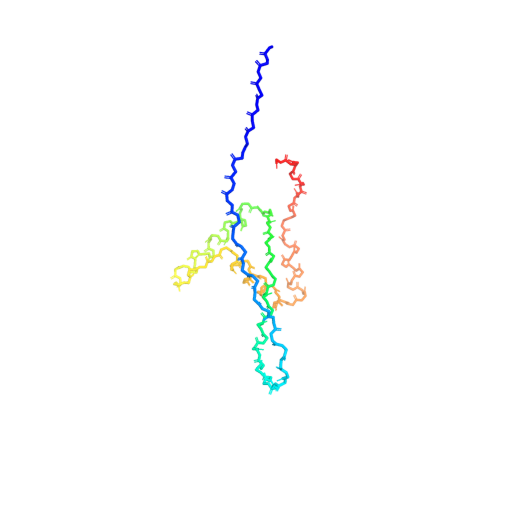04 O O . LYS A 1 106 ? 18.701 21.472 1.747 1.00 55.38 106 LYS A O 1
ATOM 809 N N . LYS A 1 107 ? 20.159 19.939 2.587 1.00 52.03 107 LYS A N 1
ATOM 810 C CA . LYS A 1 107 ? 20.103 20.179 4.037 1.00 52.03 107 LYS A CA 1
ATOM 811 C C . LYS A 1 107 ? 19.354 21.458 4.449 1.00 52.03 107 LYS A C 1
ATOM 813 O O . LYS A 1 107 ? 19.810 22.551 4.123 1.00 52.03 107 LYS A O 1
ATOM 818 N N . HIS A 1 108 ? 18.325 21.287 5.270 1.00 46.59 108 HIS A N 1
ATOM 819 C CA . HIS A 1 108 ? 18.126 22.165 6.419 1.00 46.59 108 HIS A CA 1
ATOM 820 C C . HIS A 1 108 ? 18.547 21.385 7.661 1.00 46.59 108 HIS A C 1
ATOM 822 O O . HIS A 1 108 ? 18.208 20.179 7.718 1.00 46.59 108 HIS A O 1
#

Secondary structure (DSSP, 8-state):
---------------------------------PPPPPPPP-------HHHHHHHHHHHHHHHHTT----HHHHHHHHHHHHTTS-HHHHHHHHHTS-----PPPP--

Foldseek 3Di:
DDDDDDDDDDDDDDDDDDDDDDDDDDDPPPPPPPPPDDDDDDDDDDDDPVVVVVLVVVQVVCVVVVHRDDSVRSVVVVVVVLVPDDPVVNVVVVVPDDDDPDDDPDDD

Radius of gyration: 30.33 Å; chains: 1; bounding box: 60×68×69 Å

pLDDT: mean 74.83, std 22.04, range [33.06, 96.5]